Protein AF-A0A2X2X678-F1 (afdb_monomer_lite)

Foldseek 3Di:
DDDCVVPDDDDPPDDDPVVVLVVLCVVVVVDPVVSVVDDDDDPPVVVVPPPPPPVPDDD

Sequence (59 aa):
MADATTLTEAGYVGEDVENIIQKLLQKCDYDVQKAQRGIVYIDEIDKISRKSDNPVHYP

Structure (mmCIF, N/CA/C/O backbone):
data_AF-A0A2X2X678-F1
#
_entry.id   AF-A0A2X2X678-F1
#
loop_
_atom_site.group_PDB
_atom_site.id
_atom_site.type_symbol
_atom_site.label_atom_id
_atom_site.label_alt_id
_atom_site.label_comp_id
_atom_site.label_asym_id
_atom_site.label_entity_id
_atom_site.label_seq_id
_atom_site.pdbx_PDB_ins_code
_atom_site.Cartn_x
_atom_site.Cartn_y
_atom_site.Cartn_z
_atom_site.occupancy
_atom_site.B_iso_or_equiv
_atom_site.auth_seq_id
_atom_site.auth_comp_id
_atom_site.auth_asym_id
_atom_site.auth_atom_id
_atom_site.pdbx_PDB_model_num
ATOM 1 N N . MET A 1 1 ? -1.923 31.751 -9.288 1.00 42.22 1 MET A N 1
ATOM 2 C CA . MET A 1 1 ? -0.717 31.512 -10.104 1.00 42.22 1 MET A CA 1
ATOM 3 C C . MET A 1 1 ? 0.244 30.771 -9.198 1.00 42.22 1 MET A C 1
ATOM 5 O O . MET A 1 1 ? 0.705 31.362 -8.234 1.00 42.22 1 MET A O 1
ATOM 9 N N . ALA A 1 2 ? 0.345 29.452 -9.372 1.00 53.12 2 ALA A N 1
ATOM 10 C CA . ALA A 1 2 ? 1.159 28.595 -8.516 1.00 53.12 2 ALA A CA 1
ATOM 11 C C . ALA A 1 2 ? 2.595 28.620 -9.040 1.00 53.12 2 ALA A C 1
ATOM 13 O O . ALA A 1 2 ? 2.824 28.401 -10.229 1.00 53.12 2 ALA A O 1
ATOM 14 N N . ASP A 1 3 ? 3.513 28.977 -8.153 1.00 46.41 3 ASP A N 1
ATOM 15 C CA . ASP A 1 3 ? 4.931 29.133 -8.426 1.00 46.41 3 ASP A CA 1
ATOM 16 C C . ASP A 1 3 ? 5.574 27.751 -8.628 1.00 46.41 3 ASP A C 1
ATOM 18 O O . ASP A 1 3 ? 5.482 26.871 -7.772 1.00 46.41 3 ASP A O 1
ATOM 22 N N . ALA A 1 4 ? 6.177 27.555 -9.800 1.00 50.28 4 ALA A N 1
ATOM 23 C CA . ALA A 1 4 ? 6.779 26.303 -10.245 1.00 50.28 4 ALA A CA 1
ATOM 24 C C . ALA A 1 4 ? 8.239 26.138 -9.778 1.00 50.28 4 ALA A C 1
ATOM 26 O O . ALA A 1 4 ? 8.960 25.291 -10.300 1.00 50.28 4 ALA A O 1
ATOM 27 N N . THR A 1 5 ? 8.689 26.908 -8.784 1.00 52.62 5 THR A N 1
ATOM 28 C CA . THR A 1 5 ? 10.092 26.891 -8.325 1.00 52.62 5 THR A CA 1
ATOM 29 C C . THR A 1 5 ? 10.432 25.708 -7.394 1.00 52.62 5 THR A C 1
ATOM 31 O O . THR A 1 5 ? 11.539 25.610 -6.882 1.00 52.62 5 THR A O 1
ATOM 34 N N . THR A 1 6 ? 9.522 24.747 -7.195 1.00 51.25 6 THR A N 1
ATOM 35 C CA . THR A 1 6 ? 9.821 23.461 -6.517 1.00 51.25 6 THR A CA 1
ATOM 36 C C . THR A 1 6 ? 9.947 22.269 -7.471 1.00 51.25 6 THR A C 1
ATOM 38 O O . THR A 1 6 ? 10.146 21.146 -7.018 1.00 51.25 6 THR A O 1
ATOM 41 N N . LEU A 1 7 ? 9.857 22.485 -8.790 1.00 47.12 7 LEU A N 1
ATOM 42 C CA . LEU A 1 7 ? 9.811 21.406 -9.786 1.00 47.12 7 LEU A CA 1
ATOM 43 C C . LEU A 1 7 ? 11.137 21.107 -10.497 1.00 47.12 7 LEU A C 1
ATOM 45 O O . LEU A 1 7 ? 11.144 20.335 -11.454 1.00 47.12 7 LEU A O 1
ATOM 49 N N . THR A 1 8 ? 12.265 21.658 -10.054 1.00 56.09 8 THR A N 1
ATOM 50 C CA . THR A 1 8 ? 13.531 21.465 -10.770 1.00 56.09 8 THR A CA 1
ATOM 51 C C . THR A 1 8 ? 14.669 21.047 -9.849 1.00 56.09 8 THR A C 1
ATOM 53 O O . THR A 1 8 ? 15.149 21.836 -9.045 1.00 56.09 8 THR A O 1
ATOM 56 N N . GLU A 1 9 ? 15.106 19.810 -10.093 1.00 52.50 9 GLU A N 1
ATOM 57 C CA . GLU A 1 9 ? 16.418 19.216 -9.809 1.00 52.50 9 GLU A CA 1
ATOM 58 C C . GLU A 1 9 ? 16.619 18.421 -8.506 1.00 52.50 9 GLU A C 1
ATOM 60 O O . GLU A 1 9 ? 16.573 18.932 -7.395 1.00 52.50 9 GLU A O 1
ATOM 65 N N . ALA A 1 10 ? 16.973 17.147 -8.741 1.00 39.50 10 ALA A N 1
ATOM 66 C CA . ALA A 1 10 ? 17.575 16.152 -7.852 1.00 39.50 10 ALA A CA 1
ATOM 67 C C . ALA A 1 10 ? 16.642 15.334 -6.930 1.00 39.50 10 ALA A C 1
ATOM 69 O O . ALA A 1 10 ? 16.484 15.616 -5.750 1.00 39.50 10 ALA A O 1
ATOM 70 N N . GLY A 1 11 ? 16.167 14.183 -7.431 1.00 40.69 11 GLY A N 1
ATOM 71 C CA . GLY A 1 11 ? 16.324 12.954 -6.633 1.00 40.69 11 GLY A CA 1
ATOM 72 C C . GLY A 1 11 ? 15.112 12.071 -6.341 1.00 40.69 11 GLY A C 1
ATOM 73 O O . GLY A 1 11 ? 15.325 10.986 -5.817 1.00 40.69 11 GLY A O 1
ATOM 74 N N . TYR A 1 12 ? 13.876 12.432 -6.690 1.00 47.12 12 TYR A N 1
ATOM 75 C CA . TYR A 1 12 ? 12.714 11.575 -6.378 1.00 47.12 12 TYR A CA 1
ATOM 76 C C . TYR A 1 12 ? 12.442 10.515 -7.459 1.00 47.12 12 TYR A C 1
ATOM 78 O O . TYR A 1 12 ? 11.365 10.429 -8.044 1.00 47.12 12 TYR A O 1
ATOM 86 N N . VAL A 1 13 ? 13.458 9.706 -7.764 1.00 51.09 13 VAL A N 1
ATOM 87 C CA . VAL A 1 13 ? 13.272 8.460 -8.516 1.00 51.09 13 VAL A CA 1
ATOM 88 C C . VAL A 1 13 ? 12.954 7.375 -7.494 1.00 51.09 13 VAL A C 1
ATOM 90 O O . VAL A 1 13 ? 13.851 6.802 -6.889 1.00 51.09 13 VAL A O 1
ATOM 93 N N . GLY A 1 14 ? 11.659 7.136 -7.303 1.00 57.81 14 GLY A N 1
ATOM 94 C CA . GLY A 1 14 ? 11.119 6.130 -6.394 1.00 57.81 14 GLY A CA 1
ATOM 95 C C . GLY A 1 14 ? 10.547 6.766 -5.135 1.00 57.81 14 GLY A C 1
ATOM 96 O O . GLY A 1 14 ? 11.274 7.358 -4.344 1.00 57.81 14 GLY A O 1
ATOM 97 N N . GLU A 1 15 ? 9.237 6.636 -4.921 1.00 62.78 15 GLU A N 1
ATOM 98 C CA . GLU A 1 15 ? 8.762 6.623 -3.539 1.00 62.78 15 GLU A CA 1
ATOM 99 C C . GLU A 1 15 ? 9.565 5.556 -2.794 1.00 62.78 15 GLU A C 1
ATOM 101 O O . GLU A 1 15 ? 9.674 4.427 -3.277 1.00 62.78 15 GLU A O 1
ATOM 106 N N . ASP A 1 16 ? 10.145 5.922 -1.651 1.00 76.31 16 ASP A N 1
ATOM 107 C CA . ASP A 1 16 ? 10.781 4.952 -0.768 1.00 76.31 16 ASP A CA 1
ATOM 108 C C . ASP A 1 16 ? 9.790 3.809 -0.493 1.00 76.31 16 ASP A C 1
ATOM 110 O O . ASP A 1 16 ? 8.598 4.045 -0.254 1.00 76.31 16 ASP A O 1
ATOM 114 N N . VAL A 1 17 ? 10.271 2.567 -0.540 1.00 81.25 17 VAL A N 1
ATOM 115 C CA . VAL A 1 17 ? 9.464 1.376 -0.255 1.00 81.25 17 VAL A CA 1
ATOM 116 C C . VAL A 1 17 ? 8.783 1.519 1.109 1.00 81.25 17 VAL A C 1
ATOM 118 O O . VAL A 1 17 ? 7.625 1.127 1.262 1.00 81.25 17 VAL A O 1
ATOM 121 N N . GLU A 1 18 ? 9.448 2.153 2.078 1.00 86.94 18 GLU A N 1
ATOM 122 C CA . GLU A 1 18 ? 8.878 2.426 3.398 1.00 86.94 18 GLU A CA 1
ATOM 123 C C . GLU A 1 18 ? 7.635 3.323 3.331 1.00 86.94 18 GLU A C 1
ATOM 125 O O . GLU A 1 18 ? 6.629 3.038 3.989 1.00 86.94 18 GLU A O 1
ATOM 130 N N . ASN A 1 19 ? 7.645 4.349 2.476 1.00 87.50 19 ASN A N 1
ATOM 131 C CA . ASN A 1 19 ? 6.489 5.224 2.273 1.00 87.50 19 ASN A CA 1
ATOM 132 C C . ASN A 1 19 ? 5.304 4.470 1.658 1.00 87.50 19 ASN A C 1
ATOM 134 O O . ASN A 1 19 ? 4.156 4.718 2.035 1.00 87.50 19 ASN A O 1
ATOM 138 N N . ILE A 1 20 ? 5.557 3.523 0.750 1.00 89.94 20 ILE A N 1
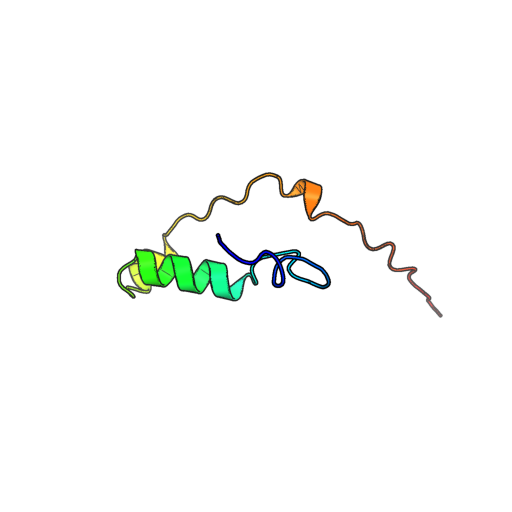ATOM 139 C CA . ILE A 1 20 ? 4.504 2.696 0.143 1.00 89.94 20 ILE A CA 1
ATOM 140 C C . ILE A 1 20 ? 3.817 1.841 1.215 1.00 89.94 20 ILE A C 1
ATOM 142 O O . ILE A 1 20 ? 2.585 1.797 1.287 1.00 89.94 20 ILE A O 1
ATOM 146 N N . ILE A 1 21 ? 4.596 1.213 2.099 1.00 93.19 21 ILE A N 1
ATOM 147 C CA . ILE A 1 21 ? 4.053 0.420 3.208 1.00 93.19 21 ILE A CA 1
ATOM 148 C C . ILE A 1 21 ? 3.336 1.308 4.232 1.00 93.19 21 ILE A C 1
ATOM 150 O O . ILE A 1 21 ? 2.256 0.947 4.705 1.00 93.19 21 ILE A O 1
ATOM 154 N N . GLN A 1 22 ? 3.868 2.496 4.533 1.00 94.62 22 GLN A N 1
ATOM 155 C CA . GLN A 1 22 ? 3.210 3.456 5.420 1.00 94.62 22 GLN A CA 1
ATOM 156 C C . GLN A 1 22 ? 1.844 3.887 4.864 1.00 94.62 22 GLN A C 1
ATOM 158 O O . GLN A 1 22 ? 0.858 3.915 5.603 1.00 94.62 22 GLN A O 1
ATOM 163 N N . LYS A 1 23 ? 1.756 4.164 3.557 1.00 94.19 23 LYS A N 1
ATOM 164 C CA . LYS A 1 23 ? 0.493 4.476 2.875 1.00 94.19 23 LYS A CA 1
ATOM 165 C C . LYS A 1 23 ? -0.481 3.299 2.913 1.00 94.19 23 LYS A C 1
ATOM 167 O O . LYS A 1 23 ? -1.665 3.516 3.169 1.00 94.19 23 LYS A O 1
ATOM 172 N N . LEU A 1 24 ? -0.012 2.066 2.706 1.00 96.38 24 LEU A N 1
ATOM 173 C CA . LEU A 1 24 ? -0.855 0.871 2.818 1.00 96.38 24 LEU A CA 1
ATOM 174 C C . LEU A 1 24 ? -1.434 0.729 4.232 1.00 96.38 24 LEU A C 1
ATOM 176 O O . LEU A 1 24 ? -2.634 0.517 4.388 1.00 96.38 24 LEU A O 1
ATOM 180 N N . LEU A 1 25 ? -0.608 0.922 5.262 1.00 97.12 25 LEU A N 1
ATOM 181 C CA . LEU A 1 25 ? -1.042 0.867 6.656 1.00 97.12 25 LEU A CA 1
ATOM 182 C C . LEU A 1 25 ? -2.072 1.958 6.983 1.00 97.12 25 LEU A C 1
ATOM 184 O O . LEU A 1 25 ? -3.084 1.665 7.615 1.00 97.12 25 LEU A O 1
ATOM 188 N N . GLN A 1 26 ? -1.863 3.188 6.504 1.00 96.81 26 GLN A N 1
ATOM 189 C CA . GLN A 1 26 ? -2.842 4.274 6.637 1.00 96.81 26 GLN A CA 1
ATOM 190 C C . GLN A 1 26 ? -4.178 3.927 5.963 1.00 96.81 26 GLN A C 1
ATOM 192 O O . GLN A 1 26 ? -5.235 4.199 6.522 1.00 96.81 26 GLN A O 1
ATOM 197 N N . LYS A 1 27 ? -4.149 3.293 4.781 1.00 96.06 27 LYS A N 1
ATOM 198 C CA . LYS A 1 27 ? -5.356 2.824 4.072 1.00 96.06 27 LYS A CA 1
ATOM 199 C C . LYS A 1 27 ? -6.062 1.666 4.771 1.00 96.06 27 LYS A C 1
ATOM 201 O O . LYS A 1 27 ? -7.248 1.461 4.541 1.00 96.06 27 LYS A O 1
ATOM 206 N N . CYS A 1 28 ? -5.348 0.925 5.609 1.00 97.56 28 CYS A N 1
ATOM 207 C CA . CYS A 1 28 ? -5.907 -0.107 6.470 1.00 97.56 28 CYS A CA 1
ATOM 208 C C . CYS A 1 28 ? -6.305 0.426 7.856 1.00 97.56 28 CYS A C 1
ATOM 210 O O . CYS A 1 28 ? -6.439 -0.375 8.776 1.00 97.56 28 CYS A O 1
ATOM 212 N N . ASP A 1 29 ? -6.478 1.742 8.028 1.00 97.56 29 ASP A N 1
ATOM 213 C CA . ASP A 1 29 ? -6.814 2.379 9.311 1.00 97.56 29 ASP A CA 1
ATOM 214 C C . ASP A 1 29 ? -5.831 2.011 10.437 1.00 97.56 29 ASP A C 1
ATOM 216 O O . ASP A 1 29 ? -6.213 1.826 11.591 1.00 97.56 29 ASP A O 1
ATOM 220 N N . TYR A 1 30 ? -4.548 1.871 10.094 1.00 97.19 30 TYR A N 1
ATOM 221 C CA . TYR A 1 30 ? -3.476 1.425 10.990 1.00 97.19 30 TYR A CA 1
ATOM 222 C C . TYR A 1 30 ? -3.633 -0.004 11.543 1.00 97.19 30 TYR A C 1
ATOM 224 O O . TYR A 1 30 ? -2.921 -0.400 12.467 1.00 97.19 30 TYR A O 1
ATOM 232 N N . ASP A 1 31 ? -4.501 -0.821 10.944 1.00 97.75 31 ASP A N 1
ATOM 233 C CA . ASP A 1 31 ? -4.618 -2.246 11.245 1.00 97.75 31 ASP A CA 1
ATOM 234 C C . ASP A 1 31 ? -3.514 -3.039 10.530 1.00 97.75 31 ASP A C 1
ATOM 236 O O . ASP A 1 31 ? -3.545 -3.270 9.316 1.00 97.75 31 ASP A O 1
ATOM 240 N N . VAL A 1 32 ? -2.538 -3.496 11.314 1.00 96.94 32 VAL A N 1
ATOM 241 C CA . VAL A 1 32 ? -1.396 -4.279 10.826 1.00 96.94 32 VAL A CA 1
ATOM 242 C C . VAL A 1 32 ? -1.836 -5.615 10.223 1.00 96.94 32 VAL A C 1
ATOM 244 O O . VAL A 1 32 ? -1.294 -6.021 9.198 1.00 96.94 32 VAL A O 1
ATOM 247 N N . GLN A 1 33 ? -2.823 -6.296 10.813 1.00 97.69 33 GLN A N 1
ATOM 248 C CA . GLN A 1 33 ? -3.280 -7.602 10.324 1.00 97.69 33 GLN A CA 1
ATOM 249 C C . GLN A 1 33 ? -3.950 -7.475 8.953 1.00 97.69 33 GLN A C 1
ATOM 251 O O . GLN A 1 33 ? -3.768 -8.334 8.085 1.00 97.69 33 GLN A O 1
ATOM 256 N N . LYS A 1 34 ? -4.694 -6.386 8.730 1.00 96.81 34 LYS A N 1
ATOM 257 C CA . LYS A 1 34 ? -5.260 -6.070 7.411 1.00 96.81 34 LYS A CA 1
ATOM 258 C C . LYS A 1 34 ? -4.182 -5.652 6.416 1.00 96.81 34 LYS A C 1
ATOM 260 O O . LYS A 1 34 ? -4.172 -6.178 5.307 1.00 96.81 34 LYS A O 1
ATOM 265 N N . ALA A 1 35 ? -3.261 -4.771 6.810 1.00 97.19 35 ALA A N 1
ATOM 266 C CA . ALA A 1 35 ? -2.194 -4.283 5.935 1.00 97.19 35 ALA A CA 1
ATOM 267 C C . ALA A 1 35 ? -1.275 -5.413 5.444 1.00 97.19 35 ALA A C 1
ATOM 269 O O . ALA A 1 35 ? -0.919 -5.440 4.271 1.00 97.19 35 ALA A O 1
ATOM 270 N N . GLN A 1 36 ? -0.974 -6.401 6.296 1.00 96.25 36 GLN A N 1
ATOM 271 C CA . GLN A 1 36 ? -0.202 -7.599 5.928 1.00 96.25 36 GLN A CA 1
ATOM 272 C C . GLN A 1 36 ? -0.833 -8.422 4.795 1.00 96.25 36 GLN A C 1
ATOM 274 O O . GLN A 1 36 ? -0.132 -9.162 4.109 1.00 96.25 36 GLN A O 1
ATOM 279 N N . ARG A 1 37 ? -2.153 -8.318 4.607 1.00 95.88 37 ARG A N 1
ATOM 280 C CA . ARG A 1 37 ? -2.913 -8.998 3.544 1.00 95.88 37 ARG A CA 1
ATOM 281 C C . ARG A 1 37 ? -3.338 -8.02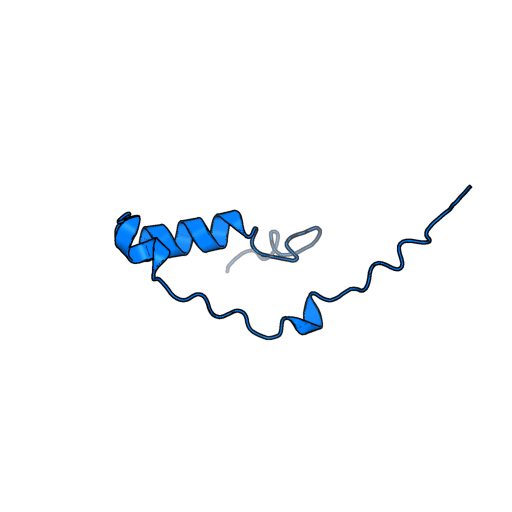8 2.437 1.00 95.88 37 ARG A C 1
ATOM 283 O O . ARG A 1 37 ? -4.074 -8.423 1.534 1.00 95.88 37 ARG A O 1
ATOM 290 N N . GLY A 1 38 ? -2.919 -6.766 2.533 1.00 94.06 38 GLY A N 1
ATOM 291 C CA . GLY A 1 38 ? -3.185 -5.722 1.557 1.00 94.06 38 GLY A CA 1
ATOM 292 C C . GLY A 1 38 ? -2.385 -5.935 0.276 1.00 94.06 38 GLY A C 1
ATOM 293 O O . GLY A 1 38 ? -1.345 -6.590 0.269 1.00 94.06 38 GLY A O 1
ATOM 294 N N . ILE A 1 39 ? -2.888 -5.387 -0.827 1.00 95.44 39 ILE A N 1
ATOM 295 C CA . ILE A 1 39 ? -2.291 -5.554 -2.152 1.00 95.44 39 ILE A CA 1
ATOM 296 C C . ILE A 1 39 ? -1.696 -4.218 -2.586 1.00 95.44 39 ILE A C 1
ATOM 298 O O . ILE A 1 39 ? -2.380 -3.195 -2.572 1.00 95.44 39 ILE A O 1
ATOM 302 N N . VAL A 1 40 ? -0.432 -4.247 -3.004 1.00 92.56 40 VAL A N 1
ATOM 303 C CA . VAL A 1 40 ? 0.252 -3.124 -3.650 1.00 92.56 40 VAL A CA 1
ATOM 304 C C . VAL A 1 40 ? 0.474 -3.496 -5.108 1.00 92.56 40 VAL A C 1
ATOM 306 O O . VAL A 1 40 ? 1.064 -4.534 -5.400 1.00 92.56 40 VAL A O 1
ATOM 309 N N . TYR A 1 41 ? -0.005 -2.652 -6.018 1.00 90.69 41 TYR A N 1
ATOM 310 C CA 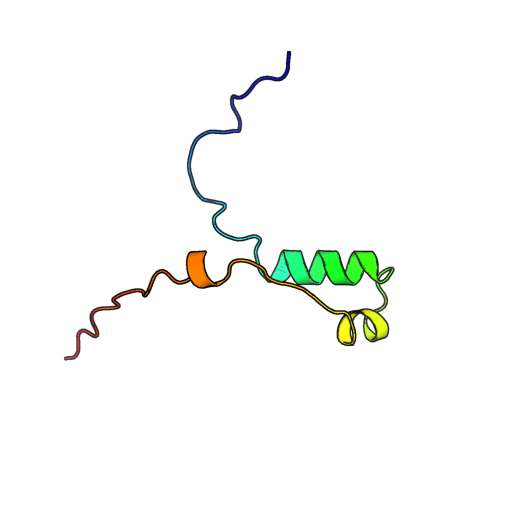. TYR A 1 41 ? 0.282 -2.775 -7.442 1.00 90.69 41 TYR A CA 1
ATOM 311 C C . TYR A 1 41 ? 1.431 -1.835 -7.801 1.00 90.69 41 TYR A C 1
ATOM 313 O O . TYR A 1 41 ? 1.373 -0.645 -7.495 1.00 90.69 41 TYR A O 1
ATOM 321 N N . ILE A 1 42 ? 2.468 -2.382 -8.431 1.00 85.94 42 ILE A N 1
ATOM 322 C CA . ILE A 1 42 ? 3.606 -1.623 -8.948 1.00 85.94 42 ILE A CA 1
ATOM 323 C C . ILE A 1 42 ? 3.552 -1.750 -10.464 1.00 85.94 42 ILE A C 1
ATOM 325 O O . ILE A 1 42 ? 3.694 -2.853 -10.992 1.00 85.94 42 ILE A O 1
ATOM 329 N N . ASP A 1 43 ? 3.320 -0.631 -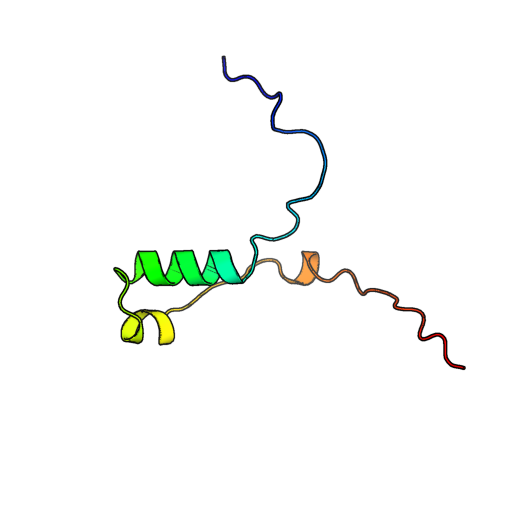11.139 1.00 84.75 43 ASP A N 1
ATOM 330 C CA . ASP A 1 43 ? 3.278 -0.572 -12.597 1.00 84.75 43 ASP A CA 1
ATOM 331 C C . ASP A 1 43 ? 4.629 -0.157 -13.178 1.00 84.75 43 ASP A C 1
ATOM 333 O O . ASP A 1 43 ? 5.442 0.453 -12.482 1.00 84.75 43 ASP A O 1
ATOM 337 N N . GLU A 1 44 ? 4.848 -0.467 -14.458 1.00 84.94 44 GLU A N 1
ATOM 338 C CA . GLU A 1 44 ? 6.022 -0.023 -15.229 1.00 84.94 44 GLU A CA 1
ATOM 339 C C . GLU A 1 44 ? 7.372 -0.265 -14.512 1.00 84.94 44 GLU A C 1
ATOM 341 O O . GLU A 1 44 ? 8.305 0.542 -14.584 1.00 84.94 44 GLU A O 1
ATOM 346 N N . ILE A 1 45 ? 7.488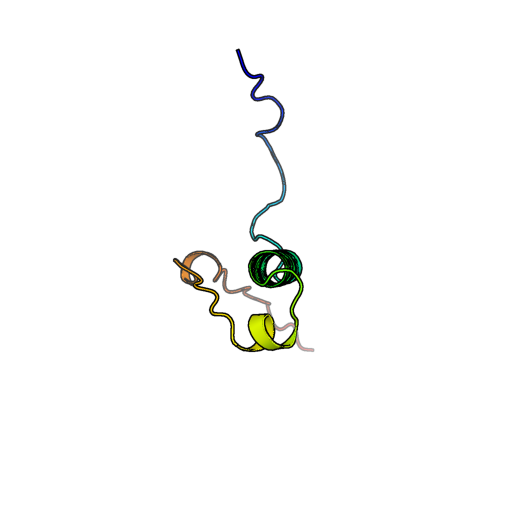 -1.384 -13.782 1.00 78.44 45 ILE A N 1
ATOM 347 C CA . ILE A 1 45 ? 8.687 -1.727 -12.996 1.00 78.44 45 ILE A CA 1
ATOM 348 C C . ILE A 1 45 ? 9.954 -1.844 -13.861 1.00 78.44 45 ILE A C 1
ATOM 350 O O . ILE A 1 45 ? 11.073 -1.662 -13.378 1.00 78.44 45 ILE A O 1
ATOM 354 N N . ASP A 1 46 ? 9.790 -2.098 -15.157 1.00 76.44 46 ASP A N 1
ATOM 355 C CA . ASP A 1 46 ? 10.857 -2.115 -16.153 1.00 76.44 46 ASP A CA 1
ATOM 356 C C . ASP A 1 46 ? 11.590 -0.769 -16.251 1.00 76.44 46 ASP A C 1
ATOM 358 O O . ASP A 1 46 ? 12.806 -0.753 -16.450 1.00 76.44 46 ASP A O 1
ATOM 362 N N . LYS A 1 47 ? 10.905 0.355 -15.998 1.00 72.94 47 LYS A N 1
ATOM 363 C CA . LYS A 1 47 ? 11.517 1.694 -15.987 1.00 72.94 47 LYS A CA 1
ATOM 364 C C . LYS A 1 47 ? 12.456 1.923 -14.799 1.00 72.94 47 LYS A C 1
ATOM 366 O O . LYS A 1 47 ? 13.343 2.773 -14.882 1.00 72.94 47 LYS A O 1
ATOM 371 N N . ILE A 1 48 ? 12.287 1.167 -13.709 1.00 69.94 48 ILE A N 1
ATOM 372 C CA . ILE A 1 48 ? 13.148 1.216 -12.512 1.00 69.94 48 ILE A CA 1
ATOM 373 C C . ILE A 1 48 ? 14.399 0.341 -12.703 1.00 69.94 48 ILE A C 1
ATOM 375 O O . ILE A 1 48 ? 15.417 0.550 -12.041 1.00 69.94 48 ILE A O 1
ATOM 379 N N . SER A 1 49 ? 14.380 -0.594 -13.660 1.00 61.09 49 SER A N 1
ATOM 380 C CA . SER A 1 49 ? 15.528 -1.438 -13.992 1.00 61.09 49 SER A CA 1
ATOM 381 C C . SER A 1 49 ? 16.591 -0.660 -14.779 1.00 61.09 49 SER A C 1
ATOM 383 O O . SER A 1 49 ? 16.850 -0.904 -15.955 1.00 61.09 49 SER A O 1
ATOM 385 N N . ARG A 1 50 ? 17.292 0.268 -14.121 1.00 59.12 50 ARG A N 1
ATOM 386 C CA . ARG A 1 50 ? 18.678 0.536 -14.511 1.00 59.12 50 ARG A CA 1
ATOM 387 C C . ARG A 1 50 ? 19.470 -0.663 -14.020 1.00 59.12 50 ARG A C 1
ATOM 389 O O . ARG A 1 50 ? 19.730 -0.776 -12.826 1.00 59.12 50 ARG A O 1
ATOM 396 N N . LYS A 1 51 ? 19.823 -1.583 -14.925 1.00 51.78 51 LYS A N 1
ATOM 397 C CA . LYS A 1 51 ? 20.917 -2.519 -14.659 1.00 51.78 51 LYS A CA 1
ATOM 398 C C . LYS A 1 51 ? 22.111 -1.655 -14.271 1.00 51.78 51 LYS A C 1
ATOM 400 O O . LYS A 1 51 ? 22.705 -1.010 -15.130 1.00 51.78 51 LYS A O 1
ATOM 405 N N . SER A 1 52 ? 22.414 -1.586 -12.982 1.00 50.12 52 SER A N 1
ATOM 406 C CA . SER A 1 52 ? 23.736 -1.197 -12.541 1.00 50.12 52 SER A CA 1
ATOM 407 C C . SER A 1 52 ? 24.659 -2.233 -13.167 1.00 50.12 52 SER A C 1
ATOM 409 O O . SER A 1 52 ? 24.746 -3.359 -12.678 1.00 50.12 52 SER A O 1
ATOM 411 N N . ASP A 1 53 ? 25.295 -1.882 -14.286 1.00 48.03 53 ASP A N 1
ATOM 412 C CA . ASP A 1 53 ? 26.628 -2.384 -14.585 1.00 48.03 53 ASP A CA 1
ATOM 413 C C . ASP A 1 53 ? 27.466 -1.988 -13.371 1.00 48.03 53 ASP A C 1
ATOM 415 O O . ASP A 1 53 ? 28.035 -0.904 -13.293 1.00 48.03 53 ASP A O 1
ATOM 419 N N . ASN A 1 54 ? 27.410 -2.823 -12.341 1.00 46.84 54 ASN A N 1
ATOM 420 C CA . ASN A 1 54 ? 28.389 -2.847 -11.287 1.00 46.84 54 ASN A CA 1
ATOM 421 C C . ASN A 1 54 ? 29.564 -3.556 -11.961 1.00 46.84 54 ASN A C 1
ATOM 423 O O . ASN A 1 54 ? 29.470 -4.774 -12.153 1.00 46.84 54 ASN A O 1
ATOM 427 N N . PRO A 1 55 ? 30.631 -2.860 -12.403 1.00 50.59 55 PRO A N 1
ATOM 428 C CA . PRO A 1 55 ? 31.818 -3.573 -12.814 1.00 50.59 55 PRO A CA 1
ATOM 429 C C . PRO A 1 55 ? 32.303 -4.281 -11.555 1.00 50.59 55 PRO A C 1
ATOM 431 O O . PRO A 1 55 ? 32.727 -3.658 -10.581 1.00 50.59 55 PRO A O 1
ATOM 434 N N . VAL A 1 56 ? 32.136 -5.598 -11.551 1.00 53.00 56 VAL A N 1
ATOM 435 C CA . VAL A 1 56 ? 32.675 -6.484 -10.534 1.00 53.00 56 VAL A CA 1
ATOM 436 C C . VAL A 1 56 ? 34.190 -6.379 -10.669 1.00 53.00 56 VAL A C 1
ATOM 438 O O . VAL A 1 56 ? 34.806 -7.105 -11.445 1.00 53.00 56 VAL A O 1
ATOM 441 N N . HIS A 1 57 ? 34.792 -5.411 -9.984 1.00 54.56 57 HIS A N 1
ATOM 442 C CA . HIS A 1 57 ? 36.234 -5.356 -9.863 1.00 54.56 57 HIS A CA 1
ATOM 443 C C . HIS A 1 57 ? 36.633 -6.387 -8.809 1.00 54.56 57 HIS A C 1
ATOM 445 O O . HIS A 1 57 ? 36.497 -6.161 -7.610 1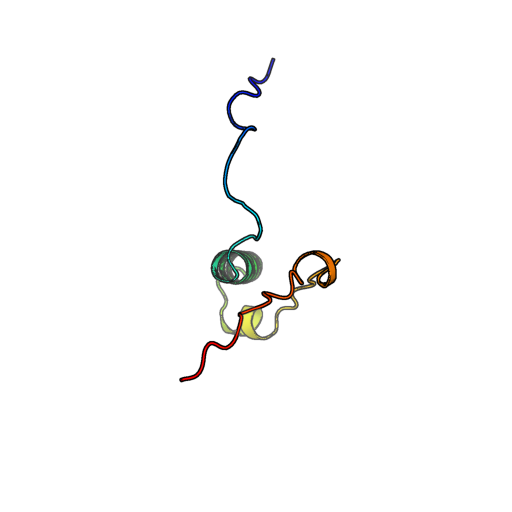.00 54.56 57 HIS A O 1
ATOM 451 N N . TYR A 1 58 ? 37.077 -7.542 -9.292 1.00 39.25 58 TYR A N 1
ATOM 452 C CA . TYR A 1 58 ? 37.905 -8.473 -8.539 1.00 39.25 58 TYR A CA 1
ATOM 453 C C . TYR A 1 58 ? 39.130 -8.830 -9.384 1.00 39.25 58 TYR A C 1
ATOM 455 O O . TYR A 1 58 ? 38.979 -8.991 -10.600 1.00 39.25 58 TYR A O 1
ATOM 463 N N . PRO A 1 59 ? 40.283 -9.117 -8.765 1.00 52.62 59 PRO A N 1
ATOM 464 C CA . PRO A 1 59 ? 40.808 -8.648 -7.479 1.00 52.62 59 PRO A CA 1
ATOM 465 C C . PRO A 1 59 ? 41.864 -7.538 -7.634 1.00 52.62 59 PRO A C 1
ATOM 467 O O . PRO A 1 59 ? 42.323 -7.288 -8.772 1.00 52.62 59 PRO A O 1
#

pLDDT: mean 72.96, std 21.06, range [39.25, 97.75]

InterPro domains:
  IPR003959 ATPase, AAA-type, core [PF07724] (2-50)
  IPR027417 P-loop containing nucleoside triphosphate hydrolase [G3DSA:3.40.50.300] (1-57)
  IPR027417 P-loop containing nucleoside triphosphate hydrolase [SSF52540] (3-51)
  IPR050052 ATP-dependent Clp protease ATP-binding subunit ClpX [PTHR48102] (1-54)

Radius of gyration: 17.78 Å; chains: 1; bounding box: 48×40×27 Å

Organism: Citrobacter koseri (NCBI:txid545)

Secondary structure (DSSP, 8-state):
----TTSSSS--SS--HHHHHHHHHHHTTT-HHHHTT-------GGGG-----------